Protein AF-A0A1Q4F1L1-F1 (afdb_monomer_lite)

Structure (mmCIF, N/CA/C/O backbone):
data_AF-A0A1Q4F1L1-F1
#
_entry.id   AF-A0A1Q4F1L1-F1
#
loop_
_atom_site.group_PDB
_atom_site.id
_atom_site.type_symbol
_atom_site.label_atom_id
_atom_site.label_alt_id
_atom_site.label_comp_id
_atom_site.label_asym_id
_atom_site.label_entity_id
_atom_site.label_seq_id
_atom_site.pdbx_PDB_ins_code
_atom_site.Cartn_x
_atom_site.Cartn_y
_atom_site.Cartn_z
_atom_site.occupancy
_atom_site.B_iso_or_equiv
_atom_site.auth_seq_id
_atom_site.auth_comp_id
_atom_site.auth_asym_id
_atom_site.auth_atom_id
_atom_site.pdbx_PDB_model_num
ATOM 1 N N . MET A 1 1 ? -15.833 -16.777 8.339 1.00 40.69 1 MET A N 1
ATOM 2 C CA . MET A 1 1 ? -14.713 -16.364 9.208 1.00 40.69 1 MET A CA 1
ATOM 3 C C . MET A 1 1 ? -14.128 -15.128 8.562 1.00 40.69 1 MET A C 1
ATOM 5 O O . MET A 1 1 ? -13.495 -15.277 7.531 1.00 40.69 1 MET A O 1
ATOM 9 N N . ASN A 1 2 ? -14.425 -13.935 9.083 1.00 51.22 2 ASN A N 1
ATOM 10 C CA . ASN A 1 2 ? -13.692 -12.738 8.671 1.00 51.22 2 ASN A CA 1
ATOM 11 C C . ASN A 1 2 ? -12.294 -12.881 9.259 1.00 51.22 2 ASN A C 1
ATOM 13 O O . ASN A 1 2 ? -12.136 -12.856 10.480 1.00 51.22 2 ASN A O 1
ATOM 17 N N . ASN A 1 3 ? -11.321 -13.161 8.401 1.00 79.69 3 ASN A N 1
ATOM 18 C CA . ASN A 1 3 ? -9.929 -13.202 8.795 1.00 79.69 3 ASN A CA 1
ATOM 19 C C . ASN A 1 3 ? -9.511 -11.757 9.087 1.00 79.69 3 ASN A C 1
ATOM 21 O O . ASN A 1 3 ? -9.759 -10.876 8.265 1.00 79.69 3 ASN A O 1
ATOM 25 N N . THR A 1 4 ? -8.942 -11.486 10.260 1.00 82.12 4 THR A N 1
ATOM 26 C CA . THR A 1 4 ? -8.528 -10.126 10.648 1.00 82.12 4 THR A CA 1
ATOM 27 C C . THR A 1 4 ? -7.626 -9.496 9.585 1.00 82.12 4 THR A C 1
ATOM 29 O O . THR A 1 4 ? -7.744 -8.308 9.301 1.00 82.12 4 THR A O 1
ATOM 32 N N . ASP A 1 5 ? -6.792 -10.310 8.938 1.00 85.00 5 ASP A N 1
ATOM 33 C CA . ASP A 1 5 ? -5.925 -9.875 7.846 1.00 85.00 5 ASP A CA 1
ATOM 34 C C . ASP A 1 5 ? -6.718 -9.415 6.611 1.00 85.00 5 ASP A C 1
ATOM 36 O O . ASP A 1 5 ? -6.393 -8.376 6.038 1.00 85.00 5 ASP A O 1
ATOM 40 N N . ASP A 1 6 ? -7.788 -10.122 6.232 1.00 90.88 6 ASP A N 1
ATOM 41 C CA . ASP A 1 6 ? -8.638 -9.750 5.089 1.00 90.88 6 ASP A CA 1
ATOM 42 C C . ASP A 1 6 ? -9.332 -8.404 5.335 1.00 90.88 6 ASP A C 1
ATOM 44 O O . ASP A 1 6 ? -9.433 -7.571 4.434 1.00 90.88 6 ASP A O 1
ATOM 48 N N . HIS A 1 7 ? -9.762 -8.165 6.578 1.00 94.31 7 HIS A N 1
ATOM 49 C CA . HIS A 1 7 ? -10.378 -6.900 6.980 1.00 94.31 7 HIS A CA 1
ATOM 50 C C . HIS A 1 7 ? -9.389 -5.732 6.912 1.00 94.31 7 HIS A C 1
ATOM 52 O O . HIS A 1 7 ? -9.704 -4.678 6.363 1.00 94.31 7 HIS A O 1
ATOM 58 N N . ILE A 1 8 ? -8.155 -5.930 7.392 1.00 94.38 8 ILE A N 1
ATOM 59 C CA . ILE A 1 8 ? -7.100 -4.913 7.283 1.00 94.38 8 ILE A CA 1
ATOM 60 C C . ILE A 1 8 ? -6.826 -4.592 5.810 1.00 94.38 8 ILE A C 1
ATOM 62 O O . ILE A 1 8 ? -6.714 -3.421 5.448 1.00 94.38 8 ILE A O 1
ATOM 66 N N . TRP A 1 9 ? -6.763 -5.607 4.945 1.00 94.62 9 TRP A N 1
ATOM 67 C CA . TRP A 1 9 ? -6.563 -5.407 3.510 1.00 94.62 9 TRP A CA 1
ATOM 68 C C . TRP A 1 9 ? -7.713 -4.658 2.840 1.00 94.62 9 TRP A C 1
ATOM 70 O O . TRP A 1 9 ? -7.463 -3.808 1.984 1.00 94.62 9 TRP A O 1
ATOM 80 N N . GLN A 1 10 ? -8.954 -4.910 3.254 1.00 96.31 10 GLN A N 1
ATOM 81 C CA . GLN A 1 10 ? -10.112 -4.166 2.769 1.00 96.31 10 GLN A CA 1
ATOM 82 C C . GLN A 1 10 ? -10.031 -2.682 3.154 1.00 96.31 10 GLN A C 1
ATOM 84 O O . GLN A 1 10 ? -10.217 -1.815 2.300 1.00 96.31 10 GLN A O 1
ATOM 89 N N . LEU A 1 11 ? -9.677 -2.381 4.406 1.00 96.69 11 LEU A N 1
ATOM 90 C CA . LEU A 1 11 ? -9.482 -1.005 4.870 1.00 96.69 11 LEU A CA 1
ATOM 91 C C . LEU A 1 11 ? -8.320 -0.305 4.145 1.00 96.69 11 LEU A C 1
ATOM 93 O O . LEU A 1 11 ? -8.434 0.869 3.792 1.00 96.69 11 LEU A O 1
ATOM 97 N N . ILE A 1 12 ? -7.218 -1.016 3.871 1.00 95.69 12 ILE A N 1
ATOM 98 C CA . ILE A 1 12 ? -6.102 -0.489 3.066 1.00 95.69 12 ILE A CA 1
ATOM 99 C C . ILE A 1 12 ? -6.578 -0.132 1.655 1.00 95.69 12 ILE A C 1
ATOM 101 O O . ILE A 1 12 ? -6.258 0.950 1.166 1.00 95.69 12 ILE A O 1
ATOM 105 N N . ALA A 1 13 ? -7.355 -1.005 1.010 1.00 95.62 13 ALA A N 1
ATOM 106 C CA . ALA A 1 13 ? -7.867 -0.757 -0.335 1.00 95.62 13 ALA A CA 1
ATOM 107 C C . ALA A 1 13 ? -8.770 0.488 -0.387 1.00 95.62 13 ALA A C 1
ATOM 109 O O . ALA A 1 13 ? -8.558 1.354 -1.236 1.00 95.62 13 ALA A O 1
ATOM 110 N N . LEU A 1 14 ? -9.706 0.617 0.560 1.00 96.88 14 LEU A N 1
ATOM 111 C CA . LEU A 1 14 ? -10.583 1.790 0.683 1.00 96.88 14 LEU A CA 1
ATOM 112 C C . LEU A 1 14 ? -9.791 3.075 0.962 1.00 96.88 14 LEU A C 1
ATOM 114 O O . LEU A 1 14 ? -10.097 4.137 0.420 1.00 96.88 14 LEU A O 1
ATOM 118 N N . SER A 1 15 ? -8.745 2.988 1.788 1.00 96.25 15 SER A N 1
ATOM 119 C CA . SER A 1 15 ? -7.871 4.125 2.084 1.00 96.25 15 SER A CA 1
ATOM 120 C C . SER A 1 15 ? -7.097 4.591 0.847 1.00 96.25 15 SER A C 1
ATOM 122 O O . SER A 1 15 ? -6.958 5.796 0.655 1.00 96.25 15 SER A O 1
ATOM 124 N N . LEU A 1 16 ? -6.613 3.668 0.009 1.00 94.44 16 LEU A N 1
ATOM 125 C CA . LEU A 1 16 ? -5.873 3.982 -1.220 1.00 94.44 16 LEU A CA 1
ATOM 126 C C . LEU A 1 16 ? -6.765 4.548 -2.330 1.00 94.44 16 LEU A C 1
ATOM 128 O O . LEU A 1 16 ? -6.314 5.399 -3.099 1.00 94.44 16 LEU A O 1
ATOM 132 N N . SER A 1 17 ? -8.016 4.086 -2.433 1.00 94.00 17 SER A N 1
ATOM 133 C CA . SER A 1 17 ? -8.969 4.615 -3.418 1.00 94.00 17 SER A CA 1
ATOM 134 C C . SER A 1 17 ? -9.589 5.953 -3.002 1.00 94.00 17 SER A C 1
ATOM 136 O O . SER A 1 17 ? -10.145 6.656 -3.845 1.00 94.00 17 SER A O 1
ATOM 138 N N . GLY A 1 18 ? -9.462 6.331 -1.725 1.00 94.12 18 GLY A N 1
ATOM 139 C CA . GLY A 1 18 ? -10.089 7.527 -1.159 1.00 94.12 18 GLY A CA 1
ATOM 140 C C . GLY A 1 18 ? -11.567 7.339 -0.805 1.00 94.12 18 GLY A C 1
ATOM 141 O O . GLY A 1 18 ? -12.266 8.324 -0.581 1.00 94.12 18 GLY A O 1
ATOM 142 N N . GLU A 1 19 ? -12.046 6.093 -0.758 1.00 96.44 19 GLU A N 1
ATOM 143 C CA . GLU A 1 19 ? -13.426 5.737 -0.398 1.00 96.44 19 GLU A CA 1
ATOM 144 C C . GLU A 1 19 ? -13.602 5.447 1.099 1.00 96.44 19 GLU A C 1
ATOM 146 O O . GLU A 1 19 ? -14.733 5.341 1.570 1.00 96.44 19 GLU A O 1
ATOM 151 N N . ALA A 1 20 ? -12.505 5.336 1.856 1.00 96.44 20 ALA A N 1
ATOM 152 C CA . ALA A 1 20 ? -12.560 5.128 3.299 1.00 96.44 20 ALA A CA 1
ATOM 153 C C . ALA A 1 20 ? -13.172 6.332 4.031 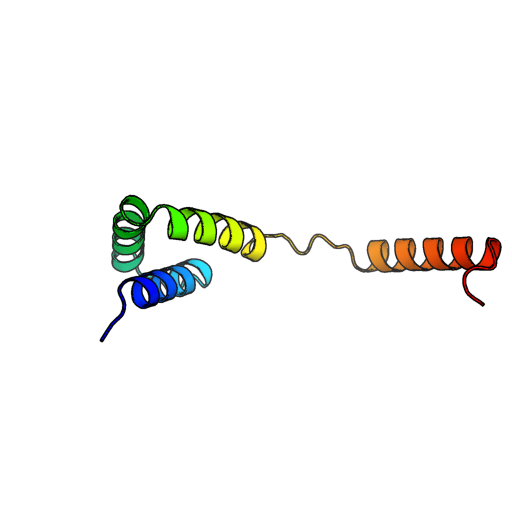1.00 96.44 20 ALA A C 1
ATOM 155 O O . ALA A 1 20 ? -12.782 7.487 3.842 1.00 96.44 20 ALA A O 1
ATOM 156 N N . THR A 1 21 ? -14.090 6.037 4.942 1.00 97.62 21 THR A N 1
ATOM 157 C CA . THR A 1 21 ? -14.629 6.987 5.917 1.00 97.62 21 THR A CA 1
ATOM 158 C C . THR A 1 21 ? -13.594 7.344 6.989 1.00 97.62 21 THR A C 1
ATOM 160 O O . THR A 1 21 ? -12.587 6.662 7.186 1.00 97.62 21 THR A O 1
ATOM 163 N N . ASN A 1 22 ? -13.849 8.416 7.746 1.00 96.88 22 ASN A N 1
ATOM 164 C CA . ASN A 1 22 ? -12.964 8.820 8.846 1.00 96.88 22 ASN A CA 1
ATOM 165 C C . ASN A 1 22 ? -12.902 7.765 9.961 1.00 96.88 22 ASN A C 1
ATOM 167 O O . ASN A 1 22 ? -11.881 7.630 10.638 1.00 96.88 22 ASN A O 1
ATOM 171 N N . GLU A 1 23 ? -13.999 7.049 10.183 1.00 97.31 23 GLU A N 1
ATOM 172 C CA . GLU A 1 23 ? -14.101 5.952 11.138 1.00 97.31 23 GLU A CA 1
ATOM 173 C C . GLU A 1 23 ? -13.219 4.774 10.709 1.00 97.31 23 GLU A C 1
ATOM 175 O O . GLU A 1 23 ? -12.421 4.290 11.511 1.00 97.31 23 GLU A O 1
ATOM 180 N N . GLU A 1 24 ? -13.287 4.387 9.434 1.00 97.25 24 GLU A N 1
ATOM 181 C CA . GLU A 1 24 ? -12.472 3.314 8.846 1.00 97.25 24 GLU A CA 1
ATOM 182 C C . GLU A 1 24 ? -10.977 3.655 8.837 1.00 97.25 24 GLU A C 1
ATOM 184 O O . GLU A 1 24 ? -10.144 2.797 9.127 1.00 97.25 24 GLU A O 1
ATOM 189 N N . LEU A 1 25 ? -10.610 4.916 8.581 1.00 96.69 25 LEU A N 1
ATOM 190 C CA . LEU A 1 25 ? -9.214 5.361 8.663 1.00 96.69 25 LEU A CA 1
ATOM 191 C C . LEU A 1 25 ? -8.662 5.256 10.091 1.00 96.69 25 LEU A C 1
ATOM 193 O O . LEU A 1 25 ? -7.547 4.772 10.292 1.00 96.69 25 LEU A O 1
ATOM 197 N N . LYS A 1 26 ? -9.447 5.659 11.098 1.00 96.81 26 LYS A N 1
ATOM 198 C CA . LYS A 1 26 ? -9.058 5.511 12.511 1.00 96.81 26 LYS A CA 1
ATOM 199 C C . LYS A 1 26 ? -8.927 4.047 12.909 1.00 96.81 26 LYS A C 1
ATOM 201 O O . LYS A 1 26 ? -8.006 3.689 13.642 1.00 96.81 26 LYS A O 1
ATOM 206 N N . GLU A 1 27 ? -9.846 3.209 12.445 1.00 95.94 27 GLU A N 1
ATOM 207 C CA . GLU A 1 27 ? -9.786 1.769 12.672 1.00 95.94 27 GLU A CA 1
ATOM 208 C C . GLU A 1 27 ? -8.513 1.170 12.063 1.00 95.94 27 GLU A C 1
ATOM 210 O O . GLU A 1 27 ? -7.767 0.469 12.752 1.00 95.94 27 GLU A O 1
ATOM 215 N N . LEU A 1 28 ? -8.208 1.520 10.811 1.00 94.94 28 LEU A N 1
ATOM 216 C CA . LEU A 1 28 ? -6.992 1.095 10.130 1.00 94.94 28 LEU A CA 1
ATOM 217 C C . LEU A 1 28 ? -5.734 1.517 10.903 1.00 94.94 28 LEU A C 1
ATOM 219 O O . LEU A 1 28 ? -4.846 0.696 11.123 1.00 94.94 28 LEU A O 1
ATOM 223 N N . GLU A 1 29 ? -5.657 2.759 11.389 1.00 94.12 29 GLU A N 1
ATOM 224 C CA . GLU A 1 29 ? -4.527 3.222 12.208 1.00 94.12 29 GLU A CA 1
ATOM 225 C C . GLU A 1 29 ? -4.337 2.406 13.494 1.00 94.12 29 GLU A C 1
ATOM 227 O O . GLU A 1 29 ? -3.202 2.168 13.919 1.00 94.12 29 GLU A O 1
ATOM 232 N N . ILE A 1 30 ? -5.430 1.983 14.134 1.00 94.50 30 ILE A N 1
ATOM 233 C CA . ILE A 1 30 ? -5.377 1.141 15.333 1.00 94.50 30 ILE A CA 1
ATOM 234 C C . ILE A 1 30 ? -4.854 -0.252 14.970 1.00 94.50 30 ILE A C 1
ATOM 236 O O . ILE A 1 30 ? -3.931 -0.740 15.624 1.00 94.50 30 ILE A O 1
ATOM 240 N N . LEU A 1 31 ? -5.383 -0.861 13.908 1.00 93.75 31 LEU A N 1
ATOM 241 C CA . LEU A 1 31 ? -4.985 -2.199 13.463 1.00 93.75 31 LEU A CA 1
ATOM 242 C C . LEU A 1 31 ? -3.513 -2.244 13.019 1.00 93.75 31 LEU A C 1
ATOM 244 O O . LEU A 1 31 ? -2.778 -3.177 13.341 1.00 93.75 31 LEU A O 1
ATOM 248 N N . LEU A 1 32 ? -3.014 -1.204 12.354 1.00 92.62 32 LEU A N 1
ATOM 249 C CA . LEU A 1 32 ? -1.616 -1.148 11.913 1.00 92.62 32 LEU A CA 1
ATOM 250 C C . LEU A 1 32 ? -0.605 -1.008 13.062 1.00 92.62 32 LEU A C 1
ATOM 252 O O . LEU A 1 32 ? 0.578 -1.300 12.874 1.00 92.62 32 LEU A O 1
ATOM 256 N N . LYS A 1 33 ? -1.039 -0.591 14.261 1.00 91.62 33 LYS A N 1
ATOM 257 C CA . LYS A 1 33 ? -0.179 -0.590 15.460 1.00 91.62 33 LYS A CA 1
ATOM 258 C C . LYS A 1 33 ? 0.069 -1.999 15.986 1.00 91.62 33 LYS A C 1
ATOM 260 O O . LYS A 1 33 ? 1.133 -2.248 16.548 1.00 91.62 33 LYS A O 1
ATOM 265 N N . THR A 1 34 ? -0.891 -2.905 15.813 1.00 89.62 34 THR A N 1
ATOM 266 C CA . THR A 1 34 ? -0.801 -4.289 16.293 1.00 89.62 34 THR A CA 1
ATOM 267 C C . THR A 1 34 ? -0.289 -5.254 15.221 1.00 89.62 34 THR A C 1
ATOM 269 O O . THR A 1 34 ? 0.293 -6.278 15.566 1.00 89.62 34 THR A O 1
ATOM 272 N N . HIS A 1 35 ? -0.418 -4.908 13.934 1.00 89.06 35 HIS A N 1
ATOM 273 C CA . HIS A 1 35 ? 0.008 -5.730 12.793 1.00 89.06 35 HIS A CA 1
ATOM 274 C C . HIS A 1 35 ? 1.187 -5.096 12.029 1.00 89.06 35 HIS A C 1
ATOM 276 O O . HIS A 1 35 ? 1.039 -4.589 10.916 1.00 89.06 35 HIS A O 1
ATOM 282 N N . ILE A 1 36 ? 2.386 -5.138 12.629 1.00 86.19 36 ILE A N 1
ATOM 283 C CA . ILE A 1 36 ? 3.584 -4.447 12.111 1.00 86.19 36 ILE A CA 1
ATOM 284 C C . ILE A 1 36 ? 3.963 -4.877 10.683 1.00 86.19 36 ILE A C 1
ATOM 286 O O . ILE A 1 36 ? 4.324 -4.038 9.863 1.00 86.19 36 ILE A O 1
ATOM 290 N N . THR A 1 37 ? 3.835 -6.167 10.358 1.00 88.50 37 THR A N 1
ATOM 291 C CA . THR A 1 37 ? 4.143 -6.708 9.025 1.00 88.50 37 THR A CA 1
ATOM 292 C C . THR A 1 37 ? 3.246 -6.083 7.962 1.00 88.50 37 THR A C 1
ATOM 294 O O . THR A 1 37 ? 3.732 -5.617 6.934 1.00 88.50 37 THR A O 1
ATOM 297 N N . THR A 1 38 ? 1.947 -6.000 8.245 1.00 90.38 38 THR A N 1
ATOM 298 C CA . THR A 1 38 ? 0.953 -5.412 7.345 1.00 90.38 38 THR A CA 1
ATOM 299 C C . THR A 1 38 ? 1.164 -3.911 7.178 1.00 90.38 38 THR A C 1
ATOM 301 O O . THR A 1 38 ? 0.955 -3.381 6.089 1.00 90.38 38 THR A O 1
ATOM 304 N N . ARG A 1 39 ? 1.669 -3.222 8.213 1.00 90.94 39 ARG A N 1
ATOM 305 C CA . ARG A 1 39 ? 2.078 -1.814 8.107 1.00 90.94 39 ARG A CA 1
ATOM 306 C C . ARG A 1 39 ? 3.173 -1.610 7.067 1.00 90.94 39 ARG A C 1
ATOM 308 O O . ARG A 1 39 ? 3.025 -0.742 6.214 1.00 90.94 39 ARG A O 1
ATOM 315 N N . TYR A 1 40 ? 4.217 -2.437 7.084 1.00 91.12 40 TYR A N 1
ATOM 316 C CA . TYR A 1 40 ? 5.266 -2.362 6.063 1.00 91.12 40 TYR A CA 1
ATOM 317 C C . TYR A 1 40 ? 4.720 -2.649 4.662 1.00 91.12 40 TYR A C 1
ATOM 319 O O . TYR A 1 40 ? 5.078 -1.962 3.707 1.00 91.12 40 TYR A O 1
ATOM 327 N N . SER A 1 41 ? 3.819 -3.624 4.525 1.00 92.31 41 SER A N 1
ATOM 328 C CA . SER A 1 41 ? 3.173 -3.903 3.239 1.00 92.31 41 SER A CA 1
ATOM 329 C C . SER A 1 41 ? 2.348 -2.715 2.734 1.00 92.31 41 SER A C 1
ATOM 331 O O . SER A 1 41 ? 2.432 -2.384 1.552 1.00 92.31 41 SER A O 1
ATOM 333 N N . LYS A 1 42 ? 1.608 -2.033 3.620 1.00 93.31 42 LYS A N 1
ATOM 334 C CA . LYS A 1 42 ? 0.871 -0.807 3.288 1.00 93.31 42 LYS A CA 1
ATOM 335 C C . LYS A 1 42 ? 1.806 0.297 2.797 1.00 93.31 42 LYS A C 1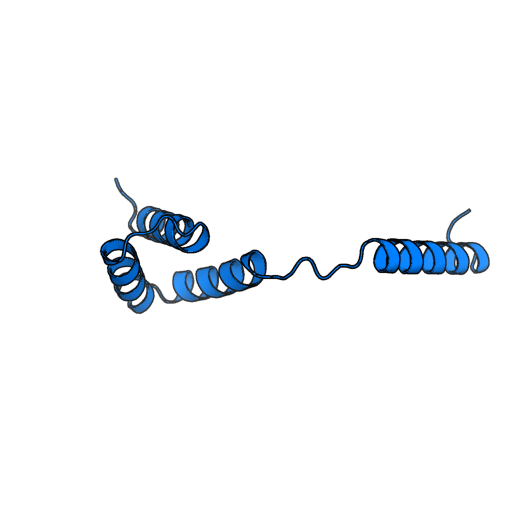
ATOM 337 O O . LYS A 1 42 ? 1.526 0.867 1.753 1.00 93.31 42 LYS A O 1
ATOM 342 N N . GLU A 1 43 ? 2.913 0.564 3.493 1.00 92.44 43 GLU A N 1
ATOM 343 C CA . GLU A 1 43 ? 3.881 1.606 3.103 1.00 92.44 43 GLU A CA 1
ATOM 344 C C . GLU A 1 43 ? 4.439 1.365 1.686 1.00 92.44 43 GLU A C 1
ATOM 346 O O . GLU A 1 43 ? 4.530 2.290 0.878 1.00 92.44 43 GLU A O 1
ATOM 351 N N . VAL A 1 44 ? 4.759 0.108 1.351 1.00 92.25 44 VAL A N 1
ATOM 352 C CA . VAL A 1 44 ? 5.233 -0.269 0.007 1.00 92.25 44 VAL A CA 1
ATOM 353 C C . VAL A 1 44 ? 4.154 -0.039 -1.049 1.00 92.25 44 VAL A C 1
ATOM 355 O O . VAL A 1 44 ? 4.439 0.508 -2.114 1.00 92.25 44 VAL A O 1
ATOM 358 N N . ILE A 1 45 ? 2.917 -0.450 -0.777 1.00 93.00 45 ILE A N 1
ATOM 359 C CA . ILE A 1 45 ? 1.818 -0.294 -1.735 1.00 93.00 45 ILE A CA 1
ATOM 360 C C . ILE A 1 45 ? 1.450 1.180 -1.898 1.00 93.00 45 ILE A C 1
ATOM 362 O O . ILE A 1 45 ? 1.253 1.619 -3.024 1.00 93.00 45 ILE A O 1
ATOM 366 N N . GLU A 1 46 ? 1.416 1.959 -0.817 1.00 93.06 46 GLU A N 1
ATOM 367 C CA . GLU A 1 46 ? 1.199 3.406 -0.871 1.00 93.06 46 GLU A CA 1
ATOM 368 C C . GLU A 1 46 ? 2.253 4.096 -1.720 1.00 93.06 46 GLU A C 1
ATOM 370 O O . GLU A 1 46 ? 1.902 4.938 -2.545 1.00 93.06 46 GLU A O 1
ATOM 375 N N . TYR A 1 47 ? 3.523 3.718 -1.557 1.00 89.81 47 TYR A N 1
ATOM 376 C CA . TYR A 1 47 ? 4.585 4.217 -2.415 1.00 89.81 47 TYR A CA 1
ATOM 377 C C . TYR A 1 47 ? 4.270 3.924 -3.883 1.00 89.81 47 TYR A C 1
ATOM 379 O O . TYR A 1 47 ? 4.199 4.860 -4.670 1.00 89.81 47 TYR A O 1
ATOM 387 N N . LEU A 1 48 ? 4.005 2.661 -4.236 1.00 89.69 48 LEU A N 1
ATOM 388 C CA . LEU A 1 48 ? 3.711 2.246 -5.614 1.00 89.69 48 LEU A CA 1
ATOM 389 C C . LEU A 1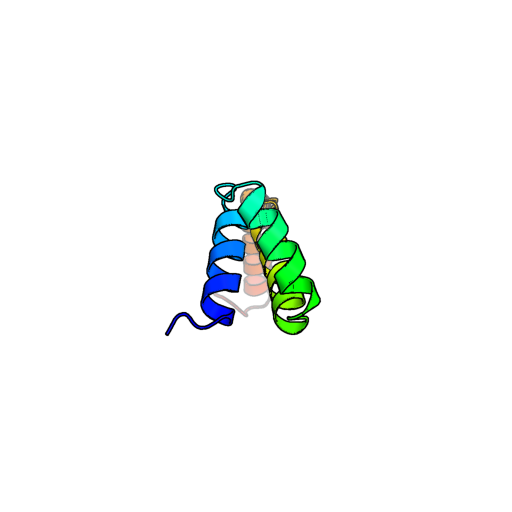 48 ? 2.460 2.918 -6.196 1.00 89.69 48 LEU A C 1
ATOM 391 O O . LEU A 1 48 ? 2.454 3.275 -7.371 1.00 89.69 48 LEU A O 1
ATOM 395 N N . TRP A 1 49 ? 1.420 3.104 -5.385 1.00 90.94 49 TRP A N 1
ATOM 396 C CA . TRP A 1 49 ? 0.156 3.717 -5.790 1.00 90.94 49 TRP A CA 1
ATOM 397 C C . TRP A 1 49 ? 0.311 5.205 -6.110 1.00 90.94 49 TRP A C 1
ATOM 399 O O . TRP A 1 49 ? -0.307 5.710 -7.044 1.00 90.94 49 TRP A O 1
ATOM 409 N N . HIS A 1 50 ? 1.171 5.899 -5.360 1.00 86.62 50 HIS A N 1
ATOM 410 C CA . HIS A 1 50 ? 1.437 7.325 -5.535 1.00 86.62 50 HIS A CA 1
ATOM 411 C C . HIS A 1 50 ? 2.675 7.615 -6.383 1.00 86.62 50 HIS A C 1
ATOM 413 O O . HIS A 1 50 ? 3.002 8.793 -6.542 1.00 86.62 50 HIS A O 1
ATOM 419 N N . VAL A 1 51 ? 3.366 6.598 -6.924 1.00 81.69 51 VAL A N 1
ATOM 420 C CA . VAL A 1 51 ? 4.452 6.822 -7.887 1.00 81.69 51 VAL A CA 1
ATOM 421 C C . VAL A 1 51 ? 3.870 7.686 -9.006 1.00 81.69 51 VAL A C 1
ATOM 423 O O . VAL A 1 51 ? 2.982 7.233 -9.735 1.00 81.69 51 VAL A O 1
ATOM 426 N N . PRO A 1 52 ? 4.326 8.944 -9.153 1.00 67.31 52 PRO A N 1
ATOM 427 C CA . PRO A 1 52 ? 3.859 9.763 -10.247 1.00 67.31 52 PRO A CA 1
ATOM 428 C C . PRO A 1 52 ? 4.250 9.046 -11.536 1.00 67.31 52 PRO A C 1
ATOM 430 O O . PRO A 1 52 ? 5.381 8.577 -11.671 1.00 67.31 52 PRO A O 1
ATOM 433 N N . ASN A 1 53 ? 3.328 8.983 -12.498 1.00 67.44 53 ASN A N 1
ATOM 434 C CA . ASN A 1 53 ? 3.637 8.637 -13.885 1.00 67.44 53 ASN A CA 1
ATOM 435 C C . ASN A 1 53 ? 4.509 9.757 -14.489 1.00 67.44 53 ASN A C 1
ATOM 437 O O . ASN A 1 53 ? 4.098 10.488 -15.383 1.00 67.44 53 ASN A O 1
ATOM 441 N N . SER A 1 54 ? 5.711 9.944 -13.949 1.00 65.69 54 SER A N 1
ATOM 442 C CA . SER A 1 54 ? 6.722 10.879 -14.428 1.00 65.69 54 SER A CA 1
ATOM 443 C C . SER A 1 54 ? 7.552 10.270 -15.552 1.00 65.69 54 SER A C 1
ATOM 445 O O . SER A 1 54 ? 8.461 10.927 -16.053 1.00 65.69 54 SER A O 1
ATOM 447 N N . ILE A 1 55 ? 7.240 9.039 -15.980 1.00 65.00 55 ILE A N 1
ATOM 448 C CA . ILE A 1 55 ? 7.8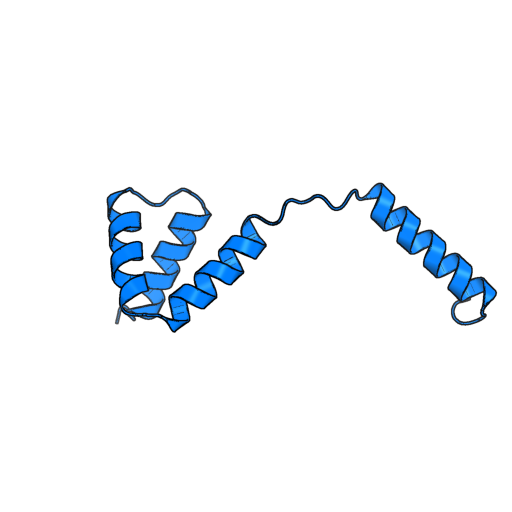13 8.469 -17.192 1.00 65.00 55 ILE A CA 1
ATOM 449 C C . ILE A 1 55 ? 7.298 9.307 -18.358 1.00 65.00 55 ILE A C 1
ATOM 451 O O . ILE A 1 55 ? 6.203 9.095 -18.883 1.00 65.00 55 ILE A O 1
ATOM 455 N N . ASN A 1 56 ? 8.108 10.282 -18.759 1.00 76.12 56 ASN A N 1
ATOM 456 C CA . ASN A 1 56 ? 7.939 10.958 -20.022 1.00 76.12 56 ASN A CA 1
ATOM 457 C C . ASN A 1 56 ? 8.089 9.894 -21.107 1.00 76.12 56 ASN A C 1
ATOM 459 O O . ASN A 1 56 ? 9.188 9.442 -21.423 1.00 76.12 56 ASN A O 1
ATOM 463 N N . ARG A 1 57 ? 6.955 9.453 -21.647 1.00 78.69 57 ARG A N 1
ATOM 464 C CA . ARG A 1 57 ? 6.900 8.386 -22.643 1.00 78.69 57 ARG A CA 1
ATOM 465 C C . ARG A 1 57 ? 7.847 8.645 -23.815 1.00 78.69 57 ARG A C 1
ATOM 467 O O . ARG A 1 57 ? 8.491 7.710 -24.274 1.00 78.69 57 ARG A O 1
ATOM 474 N N . GLN A 1 58 ? 7.978 9.899 -24.252 1.00 81.81 58 GLN A N 1
ATOM 475 C CA . GLN A 1 58 ? 8.913 10.257 -25.320 1.00 81.81 58 GLN A CA 1
ATOM 476 C C . GLN A 1 58 ? 10.368 10.037 -24.907 1.00 81.81 58 GLN A C 1
ATOM 478 O O . GLN A 1 58 ? 11.153 9.531 -25.700 1.00 81.81 58 GLN A O 1
ATOM 483 N N . GLU A 1 59 ? 10.729 10.381 -23.673 1.00 81.88 59 GLU A N 1
ATOM 484 C CA . GLU A 1 59 ? 12.078 10.161 -23.146 1.00 81.88 59 GLU A CA 1
ATOM 485 C C . GLU A 1 59 ? 12.392 8.662 -23.029 1.00 81.88 59 GLU A C 1
ATOM 487 O O . GLU A 1 59 ? 13.468 8.219 -23.432 1.00 81.88 59 GLU A O 1
ATOM 492 N N . ALA A 1 60 ? 11.425 7.859 -22.577 1.00 82.25 60 ALA A N 1
ATOM 493 C CA . ALA A 1 60 ? 11.558 6.405 -22.515 1.00 82.25 60 ALA A CA 1
ATOM 494 C C . ALA A 1 60 ? 11.718 5.774 -23.912 1.00 82.25 60 ALA A C 1
ATOM 496 O O . ALA A 1 60 ? 12.595 4.932 -24.117 1.00 82.25 60 ALA A O 1
ATOM 497 N N . GLU A 1 61 ? 10.916 6.208 -24.889 1.00 87.56 61 GLU A N 1
ATOM 498 C CA . GLU A 1 61 ? 11.004 5.752 -26.282 1.00 87.56 61 GLU A CA 1
ATOM 499 C C . GLU A 1 61 ? 12.343 6.157 -26.930 1.00 87.56 61 GLU A C 1
ATOM 501 O O . GLU A 1 61 ? 12.970 5.351 -27.621 1.00 87.56 61 GLU A O 1
ATO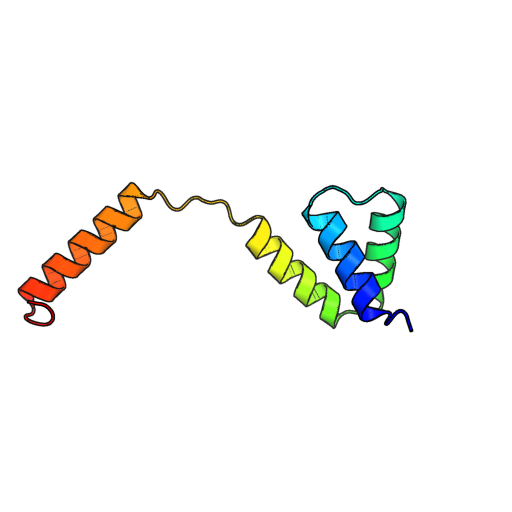M 506 N N . GLN A 1 62 ? 12.837 7.371 -26.659 1.00 88.25 62 GLN A N 1
ATOM 507 C CA . GLN A 1 62 ? 14.137 7.847 -27.147 1.00 88.25 62 GLN A CA 1
ATOM 508 C C . GLN A 1 62 ? 15.313 7.083 -26.528 1.00 88.25 62 GLN A C 1
ATOM 510 O O . GLN A 1 62 ? 16.231 6.681 -27.250 1.00 88.25 62 GLN A O 1
ATOM 515 N N . ALA A 1 63 ? 15.290 6.847 -25.213 1.00 87.56 63 ALA A N 1
ATOM 516 C CA . ALA A 1 63 ? 16.312 6.062 -24.526 1.00 87.56 63 ALA A CA 1
ATOM 517 C C . ALA A 1 63 ? 16.365 4.628 -25.074 1.00 87.56 63 ALA A C 1
ATOM 519 O O . ALA A 1 63 ? 17.446 4.115 -25.371 1.00 87.56 63 ALA A O 1
ATOM 520 N N . TYR A 1 64 ? 15.201 4.014 -25.300 1.00 89.56 64 TYR A N 1
ATOM 521 C CA . TYR A 1 64 ? 15.094 2.688 -25.901 1.00 89.56 64 TYR A CA 1
ATOM 522 C C . TYR A 1 64 ? 15.660 2.641 -27.330 1.00 89.56 64 TYR A C 1
ATOM 524 O O . TYR A 1 64 ? 16.490 1.782 -27.638 1.00 89.56 64 TYR A O 1
ATOM 532 N N . ALA A 1 65 ? 15.292 3.598 -28.189 1.00 91.75 65 ALA A N 1
ATOM 533 C CA . ALA A 1 65 ? 15.811 3.685 -29.557 1.00 91.75 65 ALA A CA 1
ATOM 534 C C . ALA A 1 65 ? 17.339 3.886 -29.598 1.00 91.75 65 ALA A C 1
ATOM 536 O O . ALA A 1 65 ? 18.026 3.292 -30.433 1.00 91.75 65 ALA A O 1
ATOM 537 N N . SER A 1 66 ? 17.884 4.687 -28.676 1.00 89.56 66 SER A N 1
ATOM 538 C CA . SER A 1 66 ? 19.329 4.895 -28.532 1.00 89.56 66 SER A CA 1
ATOM 539 C C . SER A 1 66 ? 20.058 3.601 -28.156 1.00 89.56 66 SER A C 1
ATOM 541 O O . SER A 1 66 ? 21.067 3.247 -28.771 1.00 89.56 66 SER A O 1
ATOM 543 N N . VAL A 1 67 ? 19.508 2.839 -27.204 1.00 92.44 67 VAL A N 1
ATOM 544 C CA . VAL A 1 67 ? 20.065 1.544 -26.792 1.00 92.44 67 VAL A CA 1
ATOM 545 C C . VAL A 1 67 ? 20.042 0.540 -27.943 1.00 92.44 67 VAL A C 1
ATOM 547 O O . VAL A 1 67 ? 21.070 -0.079 -28.210 1.00 92.44 67 VAL A O 1
ATOM 550 N N . LEU A 1 68 ? 18.930 0.417 -28.678 1.00 92.94 68 LEU A N 1
ATOM 551 C CA . LEU A 1 68 ? 18.857 -0.466 -29.850 1.00 92.94 68 LEU A CA 1
ATOM 552 C C . LEU A 1 68 ? 19.896 -0.101 -30.913 1.00 92.94 68 LEU A C 1
ATOM 554 O O . LEU A 1 68 ? 20.552 -0.984 -31.464 1.00 92.94 68 LEU A O 1
ATOM 558 N N . LYS A 1 69 ? 20.105 1.196 -31.161 1.00 91.31 69 LYS A N 1
ATOM 559 C CA . LYS A 1 69 ? 21.128 1.672 -32.097 1.00 91.31 69 LYS A CA 1
ATOM 560 C C . LYS A 1 69 ? 22.540 1.278 -31.654 1.00 91.31 69 LYS A C 1
ATOM 562 O O . LYS A 1 69 ? 23.332 0.822 -32.479 1.00 91.31 69 LYS A O 1
ATOM 567 N N . GLU A 1 70 ? 22.862 1.410 -30.367 1.00 90.88 70 GLU A N 1
ATOM 568 C CA . GLU A 1 70 ? 24.159 0.974 -29.833 1.00 90.88 70 GLU A CA 1
ATOM 569 C C . GLU A 1 70 ? 24.324 -0.548 -29.847 1.00 90.88 70 GLU A C 1
ATOM 571 O O . GLU A 1 70 ? 25.412 -1.044 -30.141 1.00 90.88 70 GLU A O 1
ATOM 576 N N . MET A 1 71 ? 23.260 -1.304 -29.578 1.00 90.62 71 MET A N 1
ATOM 577 C CA . MET A 1 71 ? 23.277 -2.765 -29.670 1.00 90.62 71 MET A CA 1
ATOM 578 C C . MET A 1 71 ? 23.478 -3.237 -31.113 1.00 90.62 71 MET A C 1
ATOM 580 O O . MET A 1 71 ? 24.289 -4.137 -31.334 1.00 90.62 71 MET A O 1
ATOM 584 N N . GLY A 1 72 ? 22.835 -2.585 -32.086 1.00 90.12 72 GLY A N 1
ATOM 585 C CA . GLY A 1 72 ? 23.064 -2.816 -33.514 1.00 90.12 72 GLY A CA 1
ATOM 586 C C . GLY A 1 72 ? 24.499 -2.501 -33.929 1.00 90.12 72 GLY A C 1
ATOM 587 O O . GLY A 1 72 ? 25.161 -3.319 -34.563 1.00 90.12 72 GLY A O 1
ATOM 588 N N . ARG A 1 73 ? 25.054 -1.372 -33.465 1.00 89.44 73 ARG A N 1
ATOM 589 C CA . ARG A 1 73 ? 26.468 -1.021 -33.698 1.00 89.44 73 ARG A CA 1
ATOM 590 C C . ARG A 1 73 ? 27.441 -2.058 -33.127 1.00 89.44 73 ARG A C 1
ATOM 592 O O . ARG A 1 73 ? 28.530 -2.237 -33.664 1.00 89.44 73 ARG A O 1
ATOM 599 N N . ARG A 1 74 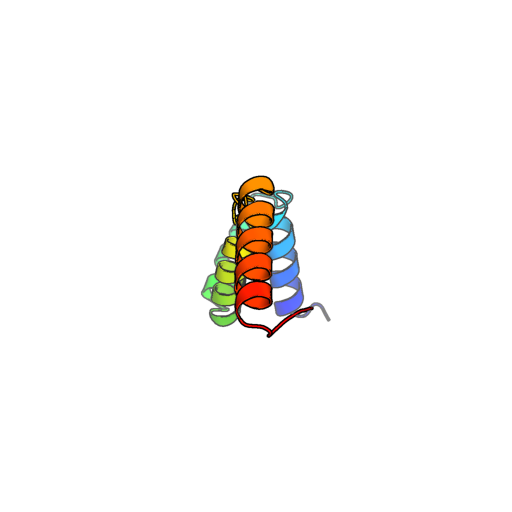? 27.062 -2.727 -32.038 1.00 90.31 74 ARG A N 1
ATOM 600 C CA . ARG A 1 74 ? 27.846 -3.790 -31.389 1.00 90.31 74 ARG A CA 1
ATOM 601 C C . ARG A 1 74 ? 27.558 -5.191 -31.943 1.00 90.31 74 ARG A C 1
ATOM 603 O O . ARG A 1 74 ? 28.181 -6.138 -31.474 1.00 90.31 74 ARG A O 1
ATOM 610 N N . GLY A 1 75 ? 26.643 -5.335 -32.906 1.00 87.31 75 GLY A N 1
ATOM 611 C CA . GLY A 1 75 ? 26.269 -6.624 -33.500 1.00 87.31 75 GLY A CA 1
ATOM 612 C C . GLY A 1 75 ? 25.484 -7.551 -32.565 1.00 87.31 75 GLY A C 1
ATOM 613 O O . GLY A 1 75 ? 25.491 -8.760 -32.765 1.00 87.31 75 GLY A O 1
ATOM 614 N N . ILE A 1 76 ? 24.847 -7.003 -31.525 1.00 83.62 76 ILE A N 1
ATOM 615 C CA . ILE A 1 76 ? 24.070 -7.769 -30.533 1.00 83.62 76 ILE A CA 1
ATOM 616 C C . ILE A 1 76 ? 22.626 -7.984 -31.011 1.00 83.62 76 ILE A C 1
ATOM 618 O O . ILE A 1 76 ? 21.999 -8.984 -30.670 1.00 83.62 76 ILE A O 1
ATOM 622 N N . VAL A 1 77 ? 22.100 -7.050 -31.802 1.00 66.00 77 VAL A N 1
ATOM 623 C CA . VAL A 1 77 ? 20.761 -7.099 -32.403 1.00 66.00 77 VAL A CA 1
ATOM 624 C C . VAL A 1 77 ? 20.905 -6.723 -33.881 1.00 66.00 77 VAL A C 1
ATOM 626 O O . VAL A 1 77 ? 21.737 -5.872 -34.198 1.00 66.00 77 VAL A O 1
ATOM 629 N N . VAL A 1 78 ? 20.160 -7.394 -34.768 1.00 59.25 78 VAL A N 1
ATOM 630 C CA . VAL A 1 78 ? 20.184 -7.187 -36.233 1.00 59.25 78 VAL A CA 1
ATOM 631 C C . VAL A 1 78 ? 19.174 -6.127 -36.641 1.00 59.25 78 VAL A C 1
ATOM 633 O O . VAL A 1 78 ? 18.023 -6.221 -36.159 1.00 59.25 78 VAL A O 1
#

Foldseek 3Di:
DPDVVVLLVVLLVCVLVVNDDPVSVVVNVVVCVVVVVVVVVSVVVSCVSPVPPPPPVVVVVVVVVVVVVVCVVVVNHD

Radius of gyration: 21.19 Å; chains: 1; bounding box: 43×27×52 Å

pLDDT: mean 87.84, std 10.82, range [40.69, 97.62]

Sequence (78 aa):
MNNTDDHIWQLIALSLSGEATNEELKELEILLKTHITTRYSKEVIEYLWHVPNSINRQEAEQAYASVLKEMGRRGIVV

Secondary structure (DSSP, 8-state):
---HHHHHHHHHHHHHHT---HHHHHHHHHHHHH-HHHHHHHHHHHHHHH------HHHHHHHHHHHHHHHHHTTS--